Protein AF-A0AAD9IXF4-F1 (afdb_monomer)

InterPro domains:
  IPR012920 Ribosomal RNA methyltransferase, SPB1-like, C-terminal [PF07780] (1-86)

Structure (mmCIF, N/CA/C/O backbone):
data_AF-A0AAD9IXF4-F1
#
_entry.id   AF-A0AAD9IXF4-F1
#
loop_
_atom_site.group_PDB
_atom_site.id
_atom_site.type_symbol
_atom_site.label_atom_id
_atom_site.label_alt_id
_atom_site.label_comp_id
_atom_site.label_asym_id
_atom_site.label_entity_id
_atom_site.label_seq_id
_atom_site.pdbx_PDB_ins_code
_atom_site.Cartn_x
_atom_site.Cartn_y
_atom_site.Cartn_z
_atom_site.occupancy
_atom_site.B_iso_or_equiv
_atom_site.auth_seq_id
_atom_site.auth_comp_id
_atom_site.auth_asym_id
_atom_site.auth_atom_id
_atom_site.pdbx_PDB_model_num
ATOM 1 N N . MET A 1 1 ? -19.574 -6.298 -4.135 1.00 53.53 1 MET A N 1
ATOM 2 C CA . MET A 1 1 ? -19.522 -5.675 -2.788 1.00 53.53 1 MET A CA 1
ATOM 3 C C . MET A 1 1 ? -18.159 -5.048 -2.524 1.00 53.53 1 MET A C 1
ATOM 5 O O . MET A 1 1 ? -17.142 -5.733 -2.618 1.00 53.53 1 MET A O 1
ATOM 9 N N . LYS A 1 2 ? -18.135 -3.749 -2.219 1.00 82.19 2 LYS A N 1
ATOM 10 C CA . LYS A 1 2 ? -16.918 -2.939 -2.098 1.00 82.19 2 LYS A CA 1
ATOM 11 C C . LYS A 1 2 ? -16.106 -3.361 -0.866 1.00 82.19 2 LYS A C 1
ATOM 13 O O . LYS A 1 2 ? -16.607 -3.378 0.255 1.00 82.19 2 LYS A O 1
ATOM 18 N N . LYS A 1 3 ? -14.829 -3.707 -1.067 1.00 81.25 3 LYS A N 1
ATOM 19 C CA . LYS A 1 3 ? -13.908 -4.131 0.009 1.00 81.25 3 LYS A CA 1
ATOM 20 C C . LYS A 1 3 ? -13.772 -3.071 1.107 1.00 81.25 3 LYS A C 1
ATOM 22 O O . LYS A 1 3 ? -13.641 -3.425 2.270 1.00 81.25 3 LYS A O 1
ATOM 27 N N . LEU A 1 4 ? -13.859 -1.796 0.729 1.00 83.88 4 LEU A N 1
ATOM 28 C CA . LEU A 1 4 ? -13.807 -0.658 1.642 1.00 83.88 4 LEU A CA 1
ATOM 29 C C . LEU A 1 4 ? -14.977 -0.661 2.636 1.00 83.88 4 LEU A C 1
ATOM 31 O O . LEU A 1 4 ? -14.753 -0.571 3.836 1.00 83.88 4 LEU A O 1
ATOM 35 N N . GLU A 1 5 ? -16.209 -0.818 2.149 1.00 88.56 5 GLU A N 1
ATOM 36 C CA . GLU A 1 5 ? -17.417 -0.795 2.989 1.00 88.56 5 GLU A CA 1
ATOM 37 C C . GLU A 1 5 ? -17.421 -1.949 4.001 1.00 88.56 5 GLU A C 1
ATOM 39 O O . GLU A 1 5 ? -17.758 -1.754 5.164 1.00 88.56 5 GLU A O 1
ATOM 44 N N . LYS A 1 6 ? -16.954 -3.140 3.598 1.00 88.75 6 LYS A N 1
ATOM 45 C CA . LYS A 1 6 ? -16.812 -4.286 4.513 1.00 88.75 6 LYS A CA 1
ATOM 46 C C . LYS A 1 6 ? -15.772 -4.046 5.609 1.00 88.75 6 LYS A C 1
ATOM 48 O O . LYS A 1 6 ? -15.961 -4.502 6.730 1.00 88.75 6 LYS A O 1
ATOM 53 N N . VAL A 1 7 ? -14.664 -3.379 5.284 1.00 89.44 7 VAL A N 1
ATOM 54 C CA . VAL A 1 7 ? -13.611 -3.068 6.264 1.00 89.44 7 VAL A CA 1
ATOM 55 C C . VAL A 1 7 ? -14.070 -1.976 7.226 1.00 89.44 7 VAL A C 1
ATOM 57 O O . VAL A 1 7 ? -13.785 -2.091 8.411 1.00 89.44 7 VAL A O 1
ATOM 60 N N . ARG A 1 8 ? -14.822 -0.975 6.750 1.00 89.44 8 ARG A N 1
ATOM 61 C CA . ARG A 1 8 ? -15.407 0.077 7.598 1.00 89.44 8 ARG A CA 1
ATOM 62 C C . ARG A 1 8 ? -16.365 -0.496 8.642 1.00 89.44 8 ARG A C 1
ATOM 64 O O . ARG A 1 8 ? -16.102 -0.332 9.824 1.00 89.44 8 ARG A O 1
ATOM 71 N N . LYS A 1 9 ? -17.340 -1.309 8.217 1.00 92.31 9 LYS A N 1
ATOM 72 C CA . LYS A 1 9 ? -18.281 -1.977 9.137 1.00 92.31 9 LYS A CA 1
ATOM 73 C C . LYS A 1 9 ? -17.582 -2.841 10.194 1.00 92.31 9 LYS A C 1
ATOM 75 O O . LYS A 1 9 ? -17.985 -2.882 11.348 1.00 92.31 9 LYS A O 1
ATOM 80 N N . LYS A 1 10 ? -16.503 -3.536 9.813 1.00 89.62 10 LYS A N 1
ATOM 81 C CA . LYS A 1 10 ? -15.706 -4.325 10.767 1.00 89.62 10 LYS A CA 1
ATOM 82 C C . LYS A 1 10 ? -14.871 -3.456 11.705 1.00 89.62 10 LYS A C 1
ATOM 84 O O . LYS A 1 10 ? -14.667 -3.846 12.845 1.00 89.62 10 LYS A O 1
ATOM 89 N N . ALA A 1 11 ? -14.363 -2.318 11.237 1.00 89.75 11 ALA A N 1
ATOM 90 C CA . ALA A 1 11 ? -13.626 -1.384 12.081 1.00 89.75 11 ALA A CA 1
ATOM 91 C C . ALA A 1 11 ? -14.543 -0.738 13.129 1.00 89.75 11 ALA A C 1
ATOM 93 O O . ALA A 1 11 ? -14.141 -0.633 14.280 1.00 89.75 11 ALA A O 1
ATOM 94 N N . GLU A 1 12 ? -15.775 -0.390 12.748 1.00 91.50 12 GLU A N 1
ATOM 95 C CA . GLU A 1 12 ? -16.813 0.114 13.660 1.00 91.50 12 GLU A CA 1
ATOM 96 C C . GLU A 1 12 ? -17.140 -0.918 14.750 1.00 91.50 12 GLU A C 1
ATOM 98 O O . GLU A 1 12 ? -17.109 -0.595 15.931 1.00 91.50 12 GLU A O 1
ATOM 103 N N . SER A 1 13 ? -17.318 -2.189 14.375 1.00 90.75 13 SER A N 1
ATOM 104 C CA . SER A 1 13 ? -17.562 -3.273 15.338 1.00 90.75 13 SER A CA 1
ATOM 105 C C . SER A 1 13 ? -16.407 -3.504 16.327 1.00 90.75 13 SER A C 1
ATOM 107 O O . SER A 1 13 ? -16.669 -3.819 17.482 1.00 90.75 13 SER A O 1
ATOM 109 N N . ILE A 1 14 ? -15.145 -3.343 15.907 1.00 86.75 14 ILE A N 1
ATOM 110 C CA . ILE A 1 14 ? -13.973 -3.458 16.804 1.00 86.75 14 ILE A CA 1
ATOM 111 C C . ILE A 1 14 ? -13.840 -2.231 17.718 1.00 86.75 14 ILE A C 1
ATOM 113 O O . ILE A 1 14 ? -13.264 -2.311 18.802 1.00 86.75 14 ILE A O 1
ATOM 117 N N . ASN A 1 15 ? -14.360 -1.080 17.296 1.00 88.50 15 ASN A N 1
ATOM 118 C CA . ASN A 1 15 ? -14.348 0.110 18.134 1.00 88.50 15 ASN A CA 1
ATOM 119 C C . ASN A 1 15 ? -15.309 -0.033 19.325 1.00 88.50 15 ASN A C 1
ATOM 121 O O . ASN A 1 15 ? -14.943 0.338 20.440 1.00 88.50 15 ASN A O 1
ATOM 125 N N . GLU A 1 16 ? -16.479 -0.632 19.076 1.00 88.69 16 GLU A N 1
ATOM 126 C CA . GLU A 1 16 ? -17.552 -0.851 20.057 1.00 88.69 16 GLU A CA 1
ATOM 127 C C . GLU A 1 16 ? -17.203 -1.893 21.131 1.00 88.69 16 GLU A C 1
ATOM 129 O O . GLU A 1 16 ? -17.706 -1.830 22.247 1.00 88.69 16 GLU A O 1
ATOM 134 N N . SER A 1 17 ? -16.310 -2.847 20.846 1.00 84.81 17 SER A N 1
ATOM 135 C CA . SER A 1 17 ? -15.875 -3.812 21.863 1.00 84.81 17 SER A CA 1
ATOM 136 C C . SER A 1 17 ? -15.124 -3.118 23.010 1.00 84.81 17 SER A C 1
ATOM 138 O O . SER A 1 17 ? -14.041 -2.567 22.802 1.00 84.81 17 SER A O 1
ATOM 140 N N . ALA A 1 18 ? -15.691 -3.151 24.219 1.00 80.31 18 ALA A N 1
ATOM 141 C CA . ALA A 1 18 ? -15.158 -2.488 25.414 1.00 80.31 18 ALA A CA 1
ATOM 142 C C . ALA A 1 18 ? -14.010 -3.258 26.096 1.00 80.31 18 ALA A C 1
ATOM 144 O O . ALA A 1 18 ? -13.191 -2.650 26.777 1.00 80.31 18 ALA A O 1
ATOM 145 N N . ASP A 1 19 ? -13.897 -4.568 25.857 1.00 83.44 19 ASP A N 1
ATOM 146 C CA . ASP A 1 19 ? -12.938 -5.454 26.544 1.00 83.44 19 ASP A CA 1
ATOM 147 C C . ASP A 1 19 ? -11.482 -5.312 26.063 1.00 83.44 19 ASP A C 1
ATOM 149 O O . ASP A 1 19 ? -10.578 -5.981 26.563 1.00 83.44 19 ASP A O 1
ATOM 153 N N . VAL A 1 20 ? -11.239 -4.478 25.049 1.00 85.50 20 VAL A N 1
ATOM 154 C CA . VAL A 1 20 ? -9.958 -4.390 24.339 1.00 85.50 20 VAL A CA 1
ATOM 155 C C . VAL A 1 20 ? -9.328 -3.022 24.564 1.00 85.50 20 VAL A C 1
ATOM 157 O O . VAL A 1 20 ? -9.998 -1.997 24.462 1.00 85.50 20 VAL A O 1
ATOM 160 N N . THR A 1 21 ? -8.018 -2.981 24.796 1.00 90.00 21 THR A N 1
ATOM 161 C CA . THR A 1 21 ? -7.296 -1.708 24.927 1.00 90.00 21 THR A CA 1
ATOM 162 C C . THR A 1 21 ? -7.239 -0.952 23.592 1.00 90.00 21 THR A C 1
ATOM 164 O O . THR A 1 21 ? -7.136 -1.555 22.519 1.00 90.00 21 THR A O 1
ATOM 167 N N . ASP A 1 22 ? -7.226 0.384 23.622 1.00 85.56 22 ASP A N 1
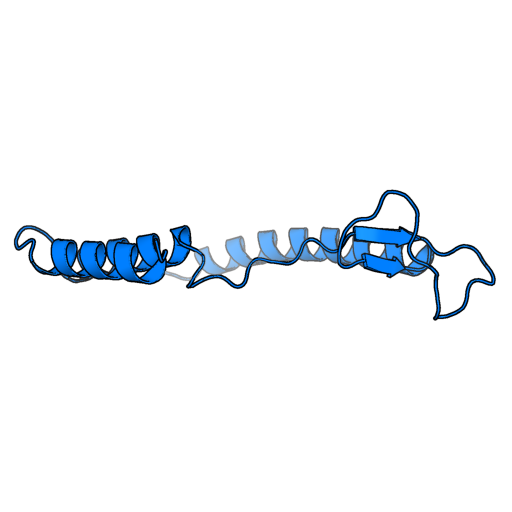ATOM 168 C CA . ASP A 1 22 ? -7.214 1.216 22.403 1.00 85.56 22 ASP A CA 1
ATOM 169 C C . ASP A 1 22 ? -6.027 0.916 21.472 1.00 85.56 22 ASP A C 1
ATOM 171 O O . ASP A 1 22 ? -6.142 0.930 20.240 1.00 85.56 22 ASP A O 1
ATOM 175 N N . GL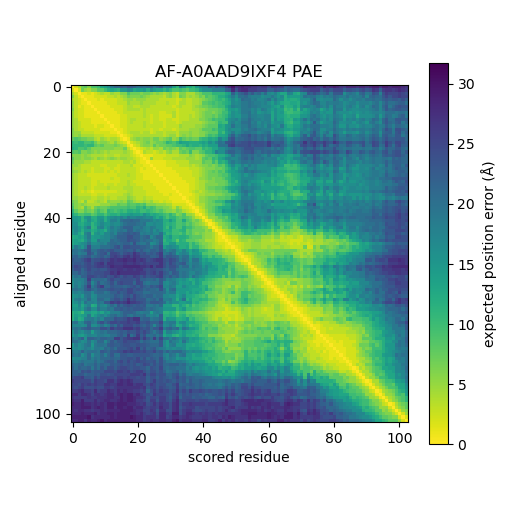Y A 1 23 ? -4.874 0.572 22.053 1.00 88.06 23 GLY A N 1
ATOM 176 C CA . GLY A 1 23 ? -3.687 0.179 21.296 1.00 88.06 23 GLY A CA 1
ATOM 177 C C . GLY A 1 23 ? -3.875 -1.125 20.512 1.00 88.06 23 GLY A C 1
ATOM 178 O O . GLY A 1 23 ? -3.327 -1.285 19.416 1.00 88.06 23 GLY A O 1
ATOM 179 N N . GLU A 1 24 ? -4.652 -2.063 21.043 1.00 88.81 24 GLU A N 1
ATOM 180 C CA . GLU A 1 24 ? -4.979 -3.329 20.387 1.00 88.81 24 GLU A CA 1
ATOM 181 C C . GLU A 1 24 ? -6.081 -3.157 19.344 1.00 88.81 24 GLU A C 1
ATOM 183 O O . GLU A 1 24 ? -5.925 -3.675 18.231 1.00 88.81 24 GLU A O 1
ATOM 188 N N . LYS A 1 25 ? -7.102 -2.332 19.627 1.00 91.00 25 LYS A N 1
ATOM 189 C CA . LYS A 1 25 ? -8.106 -1.909 18.634 1.00 91.00 25 LYS A CA 1
ATOM 190 C C . LYS A 1 25 ? -7.429 -1.324 17.396 1.00 91.00 25 LYS A C 1
ATOM 192 O O . LYS A 1 25 ? -7.686 -1.752 16.267 1.00 91.00 25 LYS A O 1
ATOM 197 N N . TRP A 1 26 ? -6.465 -0.420 17.589 1.00 89.50 26 TRP A N 1
ATOM 198 C CA . TRP A 1 26 ? -5.725 0.183 16.480 1.00 89.50 26 TRP A CA 1
ATOM 199 C C . TRP A 1 26 ? -4.928 -0.842 15.665 1.00 89.50 26 TRP A C 1
ATOM 201 O O . TRP A 1 26 ? -4.948 -0.808 14.430 1.00 89.50 26 TRP A O 1
ATOM 211 N N . LYS A 1 27 ? -4.235 -1.779 16.329 1.00 92.00 27 LYS A N 1
ATOM 212 C CA . LYS A 1 27 ? -3.484 -2.846 15.643 1.00 92.00 27 LYS A CA 1
ATOM 213 C C . LYS A 1 27 ? -4.416 -3.710 14.795 1.00 92.00 27 LYS A C 1
ATOM 215 O O . LYS A 1 27 ? -4.093 -3.987 13.640 1.00 92.00 27 LYS A O 1
ATOM 220 N N . GLN A 1 28 ? -5.575 -4.089 15.330 1.00 90.94 28 GLN A N 1
ATOM 221 C CA . GLN A 1 28 ? -6.563 -4.892 14.611 1.00 90.94 28 GLN A CA 1
ATOM 222 C C . GLN A 1 28 ? -7.127 -4.144 13.396 1.00 90.94 28 GLN A C 1
ATOM 224 O O . GLN A 1 28 ? -7.123 -4.683 12.285 1.00 90.94 28 GLN A O 1
ATOM 229 N N . ILE A 1 29 ? -7.522 -2.877 13.562 1.00 90.75 29 ILE A N 1
ATOM 230 C CA . ILE A 1 29 ? -8.011 -2.026 12.467 1.00 90.75 29 ILE A CA 1
ATOM 231 C C . ILE A 1 29 ? -6.941 -1.893 11.377 1.00 90.75 29 ILE A C 1
ATOM 233 O O . ILE A 1 29 ? -7.201 -2.162 10.199 1.00 90.75 29 ILE A O 1
ATOM 237 N N . LYS A 1 30 ? -5.704 -1.557 11.753 1.00 90.62 30 LYS A N 1
ATOM 238 C CA . LYS A 1 30 ? -4.576 -1.428 10.820 1.00 90.62 30 LYS A CA 1
ATOM 239 C C . LYS A 1 30 ? -4.332 -2.711 10.029 1.00 90.62 30 LYS A C 1
ATOM 241 O O . LYS A 1 30 ? -4.094 -2.666 8.816 1.00 90.62 30 LYS A O 1
ATOM 246 N N . ASP A 1 31 ? -4.413 -3.855 10.693 1.00 90.12 31 ASP A N 1
ATOM 247 C CA . ASP A 1 31 ? -4.229 -5.162 10.078 1.00 90.12 31 ASP A CA 1
ATOM 248 C C . ASP A 1 31 ? -5.347 -5.502 9.088 1.00 90.12 31 ASP A C 1
ATOM 250 O O . ASP A 1 31 ? -5.059 -6.041 8.014 1.00 90.12 31 ASP A O 1
ATOM 254 N N . MET A 1 32 ? -6.597 -5.125 9.379 1.00 89.19 32 MET A N 1
ATOM 255 C CA . MET A 1 32 ? -7.717 -5.266 8.443 1.00 89.19 32 MET A CA 1
ATOM 256 C C . MET A 1 32 ? -7.513 -4.441 7.169 1.00 89.19 32 MET A C 1
ATOM 258 O O . MET A 1 32 ? -7.614 -4.982 6.063 1.00 89.19 32 MET A O 1
ATOM 262 N N . TYR A 1 33 ? -7.148 -3.162 7.297 1.00 89.19 33 TYR A N 1
ATOM 263 C CA . TYR A 1 33 ? -6.870 -2.302 6.141 1.00 89.19 33 TYR A CA 1
ATOM 264 C C . TYR A 1 33 ? -5.667 -2.789 5.320 1.00 89.19 33 TYR A C 1
ATOM 266 O O . TYR A 1 33 ? -5.666 -2.705 4.084 1.00 89.19 33 TYR A O 1
ATOM 274 N N . ARG A 1 34 ? -4.649 -3.350 5.985 1.00 88.06 34 ARG A N 1
ATOM 275 C CA . ARG A 1 34 ? -3.485 -3.960 5.329 1.00 88.06 34 ARG A CA 1
ATOM 276 C C . ARG A 1 34 ? -3.862 -5.224 4.555 1.00 88.06 34 ARG A C 1
ATOM 278 O O . ARG A 1 34 ? -3.453 -5.357 3.403 1.00 88.06 34 ARG A O 1
ATOM 285 N N . LYS A 1 35 ? -4.654 -6.127 5.145 1.00 85.81 35 LYS A N 1
ATOM 286 C CA . LYS A 1 35 ? -5.141 -7.358 4.487 1.00 85.81 35 LYS A CA 1
ATOM 287 C C . LYS A 1 35 ? -6.040 -7.050 3.292 1.00 85.81 35 LYS A C 1
ATOM 289 O O . LYS A 1 35 ? -5.954 -7.718 2.265 1.00 85.81 35 LYS A O 1
ATOM 294 N N . ALA A 1 36 ? -6.857 -6.006 3.393 1.00 84.69 36 ALA A N 1
ATOM 295 C CA . ALA A 1 36 ? -7.711 -5.564 2.299 1.00 84.69 36 ALA A CA 1
ATOM 296 C C . ALA A 1 36 ? -6.936 -4.876 1.152 1.00 84.69 36 ALA A C 1
ATOM 298 O O . ALA A 1 36 ? -7.513 -4.610 0.097 1.00 84.69 36 ALA A O 1
ATOM 299 N N . GLY A 1 37 ? -5.628 -4.633 1.322 1.00 79.88 37 GLY A N 1
ATOM 300 C CA . GLY A 1 37 ? -4.760 -4.036 0.307 1.00 79.88 37 GLY A CA 1
ATOM 301 C C . GLY A 1 37 ? -4.991 -2.541 0.096 1.00 79.88 37 GLY A C 1
ATOM 302 O O . GLY A 1 37 ? -4.559 -2.012 -0.921 1.00 79.88 37 GLY A O 1
ATOM 303 N N . LEU A 1 38 ? -5.675 -1.868 1.030 1.00 78.81 38 LEU A N 1
ATOM 304 C CA . LEU A 1 38 ? -5.873 -0.416 0.989 1.00 78.81 38 LEU A CA 1
ATOM 305 C C . LEU A 1 38 ? -4.659 0.337 1.534 1.00 78.81 38 LEU A C 1
ATOM 307 O O . LEU A 1 38 ? -4.354 1.429 1.072 1.00 78.81 38 LEU A O 1
ATOM 311 N N . LEU A 1 39 ? -3.949 -0.261 2.495 1.00 71.94 39 LEU A N 1
ATOM 312 C CA . LEU A 1 39 ? -2.769 0.355 3.106 1.00 71.94 39 LEU A CA 1
ATOM 313 C C . LEU A 1 39 ? -1.464 0.067 2.348 1.00 71.94 39 LEU A C 1
ATOM 315 O O . LEU A 1 39 ? -0.463 0.751 2.545 1.00 71.94 39 LEU A O 1
ATOM 319 N N . THR A 1 40 ? -1.437 -0.962 1.499 1.00 65.69 40 THR A N 1
ATOM 320 C CA . THR A 1 40 ? -0.236 -1.374 0.768 1.00 65.69 40 THR A CA 1
ATOM 321 C C . THR A 1 40 ? -0.438 -1.183 -0.728 1.00 65.69 40 THR A C 1
ATOM 323 O O . THR A 1 40 ? -1.228 -1.884 -1.357 1.00 65.69 40 THR A O 1
ATOM 326 N N . LYS A 1 41 ? 0.343 -0.279 -1.341 1.00 65.19 41 LYS A N 1
ATOM 327 C CA . LYS A 1 41 ? 0.545 -0.305 -2.797 1.00 65.19 41 LYS A CA 1
ATOM 328 C C . LYS A 1 41 ? 1.113 -1.681 -3.136 1.00 65.19 41 LYS A C 1
ATOM 330 O O . LYS A 1 41 ? 2.261 -1.978 -2.792 1.00 65.19 41 LYS A O 1
ATOM 335 N N . LYS A 1 42 ? 0.297 -2.549 -3.745 1.00 62.91 42 LYS A N 1
ATOM 336 C CA . LYS A 1 42 ? 0.754 -3.851 -4.239 1.00 62.91 42 LYS A CA 1
ATOM 337 C C . LYS A 1 42 ? 1.999 -3.600 -5.083 1.00 62.91 42 LYS A C 1
ATOM 339 O O . LYS A 1 42 ? 1.955 -2.816 -6.027 1.00 62.91 42 LYS A O 1
ATOM 344 N N . LYS A 1 43 ? 3.123 -4.223 -4.719 1.00 63.00 43 LYS A N 1
ATOM 345 C CA . LYS A 1 43 ? 4.323 -4.173 -5.554 1.00 63.00 43 LYS A CA 1
ATOM 346 C C . LYS A 1 43 ? 3.971 -4.850 -6.867 1.00 63.00 43 LYS A C 1
ATOM 348 O O . LYS A 1 43 ? 3.782 -6.061 -6.895 1.00 63.00 43 LYS A O 1
ATOM 353 N N . GLU A 1 44 ? 3.862 -4.064 -7.927 1.00 65.31 44 GLU A N 1
ATOM 354 C CA . GLU A 1 44 ? 3.684 -4.594 -9.270 1.00 65.31 44 GLU A CA 1
ATOM 355 C C . GLU A 1 44 ? 4.850 -5.536 -9.582 1.00 65.31 44 GLU A C 1
ATOM 357 O O . GLU A 1 44 ? 6.025 -5.153 -9.523 1.00 65.31 44 GLU A O 1
ATOM 362 N N . SER A 1 45 ? 4.531 -6.794 -9.872 1.00 66.19 45 SER A N 1
ATOM 363 C CA . SER A 1 45 ? 5.508 -7.782 -10.309 1.00 66.19 45 SER A CA 1
ATOM 364 C C . SER A 1 45 ? 5.954 -7.425 -11.725 1.00 66.19 45 SER A C 1
ATOM 366 O O . SER A 1 45 ? 5.273 -7.744 -12.696 1.00 66.19 45 SER A O 1
ATOM 368 N N . LYS A 1 46 ? 7.088 -6.729 -11.846 1.00 73.06 46 LYS A N 1
ATOM 369 C CA . LYS A 1 46 ? 7.702 -6.410 -13.142 1.00 73.06 46 LYS A CA 1
ATOM 370 C C . LYS A 1 46 ? 8.466 -7.631 -13.649 1.00 73.06 46 LYS A C 1
ATOM 372 O O . LYS A 1 46 ? 9.434 -8.053 -13.013 1.00 73.06 46 LYS A O 1
ATOM 377 N N . ALA A 1 47 ? 8.054 -8.179 -14.788 1.00 78.69 47 ALA A N 1
ATOM 378 C CA . ALA A 1 47 ? 8.822 -9.209 -15.485 1.00 78.69 47 ALA A CA 1
ATOM 379 C C . ALA A 1 47 ? 10.072 -8.585 -16.124 1.00 78.69 47 ALA A C 1
ATOM 381 O O . ALA A 1 47 ? 9.999 -7.502 -16.705 1.00 78.69 47 ALA A O 1
ATOM 38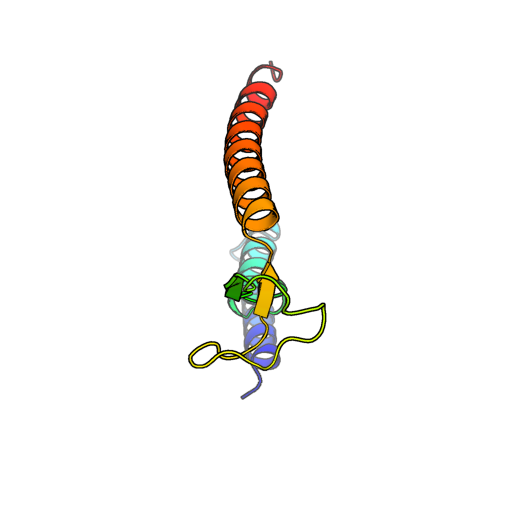2 N N . TYR A 1 48 ? 11.224 -9.247 -16.005 1.00 80.25 48 TYR A N 1
ATOM 383 C CA . TYR A 1 48 ? 12.482 -8.764 -16.576 1.00 80.25 48 TYR A CA 1
ATOM 384 C C . TYR A 1 48 ? 12.814 -9.540 -17.847 1.00 80.25 48 TYR A C 1
ATOM 386 O O . TYR A 1 48 ? 13.048 -10.746 -17.787 1.00 80.25 48 TYR A O 1
ATOM 394 N N . VAL A 1 49 ? 12.871 -8.839 -18.976 1.00 81.56 49 VAL A N 1
ATOM 395 C CA . VAL A 1 49 ? 13.181 -9.418 -20.290 1.00 81.56 49 VAL A CA 1
ATOM 396 C C . VAL A 1 49 ? 14.567 -8.957 -20.704 1.00 81.56 49 VAL A C 1
ATOM 398 O O . VAL A 1 49 ? 14.887 -7.779 -20.561 1.00 81.56 49 VAL A O 1
ATOM 401 N N . VAL A 1 50 ? 15.394 -9.877 -21.196 1.00 82.38 50 VAL A N 1
ATOM 402 C CA . VAL A 1 50 ? 16.734 -9.545 -21.687 1.00 82.38 50 VAL A CA 1
ATOM 403 C C . VAL A 1 50 ? 16.645 -9.136 -23.155 1.00 82.38 50 VAL A C 1
ATOM 405 O O . VAL A 1 50 ? 16.106 -9.895 -23.956 1.00 82.38 50 VAL A O 1
ATOM 408 N N . ALA A 1 51 ? 17.149 -7.954 -23.508 1.00 79.31 51 ALA A N 1
ATOM 409 C CA . ALA A 1 51 ? 17.214 -7.520 -24.905 1.00 79.31 51 ALA A CA 1
ATOM 410 C C . ALA A 1 51 ? 18.303 -8.281 -25.681 1.00 79.31 51 ALA A C 1
ATOM 412 O O . ALA A 1 51 ? 19.375 -8.558 -25.137 1.00 79.31 51 ALA A O 1
ATOM 413 N N . LYS A 1 52 ? 18.046 -8.582 -26.962 1.00 75.81 52 LYS A N 1
ATOM 414 C CA . LYS A 1 52 ? 19.092 -9.018 -27.901 1.00 75.81 52 LYS A CA 1
ATOM 415 C C . LYS A 1 52 ? 19.857 -7.797 -28.425 1.00 75.81 52 LYS A C 1
ATOM 417 O O . LYS A 1 52 ? 19.323 -6.689 -28.476 1.00 75.81 52 LYS A O 1
ATOM 422 N N . LYS A 1 53 ? 21.115 -8.004 -28.819 1.00 70.75 53 LYS A N 1
ATOM 423 C CA . LYS A 1 53 ? 21.982 -6.966 -29.399 1.00 70.75 53 LYS A CA 1
ATOM 424 C C . LYS A 1 53 ? 21.290 -6.324 -30.614 1.00 70.75 53 LYS A C 1
ATOM 426 O O . LYS A 1 53 ? 20.774 -7.043 -31.460 1.00 70.75 53 LYS A O 1
ATOM 431 N N . GLY A 1 54 ? 21.255 -4.991 -30.672 1.00 69.31 54 GLY A N 1
ATOM 432 C CA . GLY A 1 54 ? 20.620 -4.230 -31.762 1.00 69.31 54 GLY A CA 1
ATOM 433 C C . GLY A 1 54 ? 19.126 -3.929 -31.577 1.00 69.31 54 GLY A C 1
ATOM 434 O O . GLY A 1 54 ? 18.579 -3.105 -32.302 1.00 69.31 54 GLY A O 1
ATOM 435 N N . MET A 1 55 ? 18.462 -4.514 -30.574 1.00 66.00 55 MET A N 1
ATOM 436 C CA . MET A 1 55 ? 17.105 -4.116 -30.194 1.00 66.00 55 MET A CA 1
ATOM 437 C C . MET A 1 55 ? 17.200 -2.826 -29.369 1.00 66.00 55 MET A C 1
ATOM 439 O O . MET A 1 55 ? 17.633 -2.857 -28.220 1.00 66.00 55 MET A O 1
ATOM 443 N N . GLY A 1 56 ? 16.883 -1.677 -29.967 1.00 66.56 56 GLY A N 1
ATOM 444 C CA . GLY A 1 56 ? 16.927 -0.376 -29.290 1.00 66.56 56 GLY A CA 1
ATOM 445 C C . GLY A 1 56 ? 15.952 -0.251 -28.102 1.00 66.56 56 GLY A C 1
ATOM 446 O O . GLY A 1 56 ? 15.381 -1.220 -27.609 1.00 66.56 56 GLY A O 1
ATOM 447 N N . LYS A 1 57 ? 15.703 0.981 -27.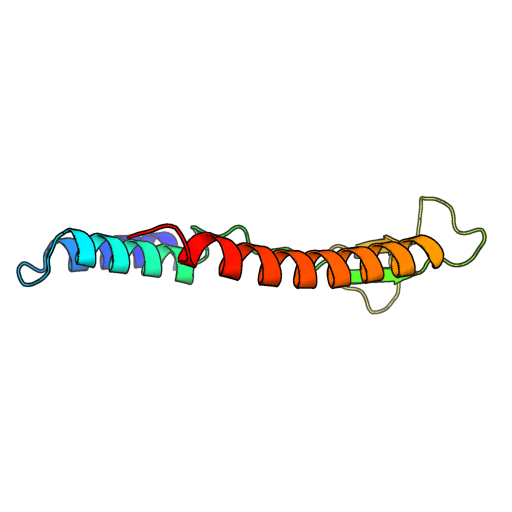634 1.00 63.31 57 LYS A N 1
ATOM 448 C CA . LYS A 1 57 ? 14.823 1.251 -26.470 1.00 63.31 57 LYS A CA 1
ATOM 449 C C . LYS A 1 57 ? 13.351 0.847 -26.684 1.00 63.31 57 LYS A C 1
ATOM 451 O O . LYS A 1 57 ? 12.619 0.692 -25.709 1.00 63.31 57 LYS A O 1
ATOM 456 N N . LYS A 1 58 ? 12.915 0.691 -27.938 1.00 66.75 58 LYS A N 1
ATOM 457 C CA . LYS A 1 58 ? 11.560 0.266 -28.316 1.00 66.75 58 LYS A CA 1
ATOM 458 C C . LYS A 1 58 ? 11.576 -1.234 -28.610 1.00 66.75 58 LYS A C 1
ATOM 460 O O . LYS A 1 58 ? 12.076 -1.655 -29.646 1.00 66.75 58 LYS A O 1
ATOM 465 N N . VAL A 1 59 ? 11.045 -2.028 -27.685 1.00 71.69 59 VAL A N 1
ATOM 466 C CA . VAL A 1 59 ? 10.947 -3.486 -27.818 1.00 71.69 59 VAL A CA 1
ATOM 467 C C . VAL A 1 59 ? 9.477 -3.876 -27.850 1.00 71.69 59 VAL A C 1
ATOM 469 O O . VAL A 1 59 ? 8.713 -3.498 -26.959 1.00 71.69 59 VAL A O 1
ATOM 472 N N . THR A 1 60 ? 9.088 -4.634 -28.874 1.00 79.50 60 THR A N 1
ATOM 473 C CA . THR A 1 60 ? 7.753 -5.234 -28.987 1.00 79.50 60 THR A CA 1
ATOM 474 C C . THR A 1 60 ? 7.483 -6.145 -27.791 1.00 79.50 60 THR A C 1
ATOM 476 O O . THR A 1 60 ? 8.404 -6.760 -27.250 1.00 79.50 60 THR A O 1
ATOM 479 N N . ARG A 1 61 ? 6.221 -6.238 -27.350 1.00 81.19 61 ARG A N 1
ATOM 480 C CA . ARG A 1 61 ? 5.851 -7.084 -26.209 1.00 81.19 61 ARG A CA 1
ATOM 481 C C . ARG A 1 61 ? 6.274 -8.543 -26.478 1.00 81.19 61 ARG A C 1
ATOM 483 O O . ARG A 1 61 ? 5.810 -9.123 -27.456 1.00 81.19 61 ARG A O 1
ATOM 490 N N . PRO A 1 62 ? 7.118 -9.142 -25.621 1.00 81.50 62 PRO A N 1
ATOM 491 C CA . PRO A 1 62 ? 7.569 -10.515 -25.803 1.00 81.50 62 PRO A CA 1
ATOM 492 C C . PRO A 1 62 ? 6.449 -11.516 -25.507 1.00 81.50 62 PRO A C 1
ATOM 494 O O . PRO A 1 62 ? 5.643 -11.316 -24.590 1.00 81.50 62 PRO A O 1
ATOM 497 N N . SER A 1 63 ? 6.423 -12.614 -26.264 1.00 79.88 63 SER A 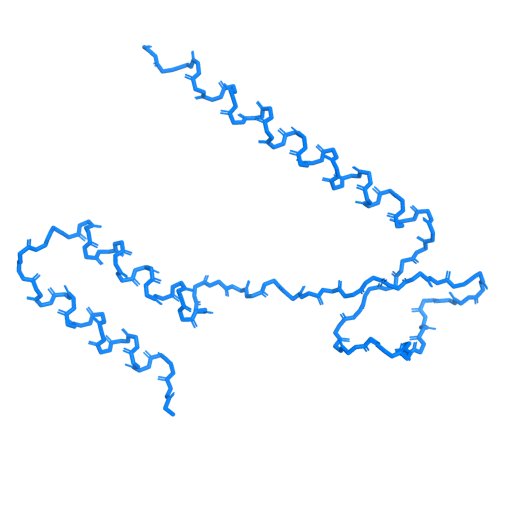N 1
ATOM 498 C CA . SER A 1 63 ? 5.476 -13.715 -26.077 1.00 79.88 63 SER A CA 1
ATOM 499 C C . SER A 1 63 ? 5.625 -14.324 -24.679 1.00 79.88 63 SER A C 1
ATOM 501 O O . SER A 1 63 ? 6.735 -14.607 -24.230 1.00 79.88 63 SER A O 1
ATOM 503 N N . GLY A 1 64 ? 4.509 -14.505 -23.971 1.00 80.12 64 GLY A N 1
ATOM 504 C CA . GLY A 1 64 ? 4.486 -15.103 -22.630 1.00 80.12 64 GLY A CA 1
ATOM 505 C C . GLY A 1 64 ? 4.663 -14.125 -21.461 1.00 80.12 64 GLY A C 1
ATOM 506 O O . GLY A 1 64 ? 4.528 -14.536 -20.311 1.00 80.12 64 GLY A O 1
ATOM 507 N N . VAL A 1 65 ? 4.899 -12.827 -21.709 1.00 79.56 65 VAL A N 1
ATOM 508 C CA . VAL A 1 65 ? 4.943 -11.8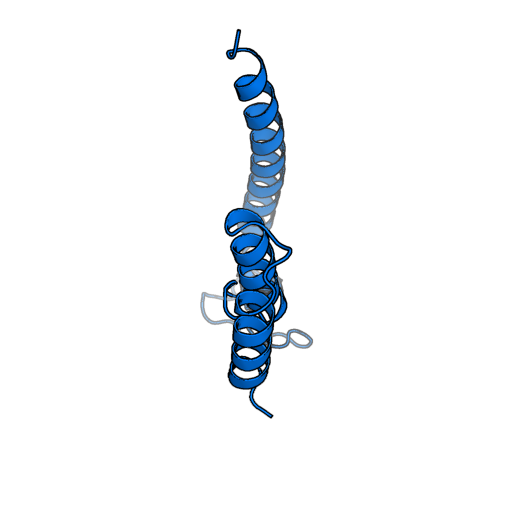13 -20.640 1.00 79.56 65 VAL A CA 1
ATOM 509 C C . VAL A 1 65 ? 3.653 -10.997 -20.616 1.00 79.56 65 VAL A C 1
ATOM 511 O O . VAL A 1 65 ? 3.412 -10.140 -21.467 1.00 79.56 65 VAL A O 1
ATOM 514 N N . LYS A 1 66 ? 2.822 -11.245 -19.598 1.00 75.25 66 LYS A N 1
ATOM 515 C CA . LYS A 1 66 ? 1.587 -10.492 -19.349 1.00 75.25 66 LYS A CA 1
ATOM 516 C C . LYS A 1 66 ? 1.852 -9.331 -18.383 1.00 75.25 66 LYS A C 1
ATOM 518 O O . LYS A 1 66 ? 2.494 -9.509 -17.352 1.00 75.25 66 LYS A O 1
ATOM 523 N N . GLY A 1 67 ? 1.319 -8.150 -18.694 1.00 79.00 67 GLY A N 1
ATOM 524 C CA . GLY A 1 67 ? 1.420 -6.960 -17.841 1.00 79.00 67 GLY A CA 1
ATOM 525 C C . GLY A 1 67 ? 2.699 -6.137 -18.046 1.00 79.00 67 GLY A C 1
ATOM 526 O O . GLY A 1 67 ? 3.293 -6.137 -19.125 1.00 79.00 67 GLY A O 1
ATOM 527 N N . HIS A 1 68 ? 3.088 -5.378 -17.021 1.00 81.94 68 HIS A N 1
ATOM 528 C CA . HIS A 1 68 ? 4.245 -4.485 -17.072 1.00 81.94 68 HIS A CA 1
ATOM 529 C C . HIS A 1 68 ? 5.558 -5.276 -17.076 1.00 81.94 68 HIS A C 1
ATOM 531 O O . HIS A 1 68 ? 5.820 -6.087 -16.184 1.00 81.94 68 HIS A O 1
ATOM 537 N N . PHE A 1 69 ? 6.422 -4.988 -18.047 1.00 83.38 69 PHE A N 1
ATOM 538 C CA . PHE A 1 69 ? 7.747 -5.589 -18.143 1.00 83.38 69 PHE A CA 1
ATOM 539 C C . PHE A 1 69 ? 8.833 -4.519 -18.209 1.00 83.38 69 PHE A C 1
ATOM 541 O O . PHE A 1 69 ? 8.617 -3.412 -18.697 1.00 83.38 69 PHE A O 1
ATOM 548 N N . LYS A 1 70 ? 10.010 -4.855 -17.681 1.00 82.75 70 LYS A N 1
ATOM 549 C CA . LYS A 1 70 ? 11.219 -4.044 -17.787 1.00 82.75 70 LYS A CA 1
ATOM 550 C C . LYS A 1 70 ? 12.197 -4.771 -18.696 1.00 82.75 70 LYS A C 1
ATOM 552 O O . LYS A 1 70 ? 12.616 -5.888 -18.392 1.00 82.75 70 LYS A O 1
ATOM 557 N N . VAL A 1 71 ? 12.573 -4.120 -19.787 1.00 82.94 71 VAL A N 1
ATOM 558 C CA . VAL A 1 71 ? 13.658 -4.584 -20.651 1.00 82.94 71 VAL A CA 1
ATOM 559 C C . VAL A 1 71 ? 14.987 -4.257 -19.981 1.00 82.94 71 VAL A C 1
ATOM 561 O O . VAL A 1 71 ? 15.168 -3.168 -19.433 1.00 82.94 71 VAL A O 1
ATOM 564 N N . VAL A 1 72 ? 15.898 -5.221 -19.972 1.00 83.25 72 VAL A N 1
ATOM 565 C CA . VAL A 1 72 ? 17.207 -5.119 -19.333 1.00 83.25 72 VAL A CA 1
ATOM 566 C C . VAL A 1 72 ? 18.272 -5.659 -20.290 1.00 83.25 72 VAL A C 1
ATOM 568 O O . VAL A 1 72 ? 18.062 -6.678 -20.937 1.00 83.25 72 VAL A O 1
ATOM 571 N N . ASP A 1 73 ? 19.426 -5.003 -20.377 1.00 82.62 73 ASP A N 1
ATOM 572 C CA . ASP A 1 73 ? 20.618 -5.552 -21.044 1.00 82.62 73 ASP A CA 1
ATOM 573 C C . ASP A 1 73 ? 21.227 -6.705 -20.202 1.00 82.62 73 ASP A C 1
ATOM 575 O O . ASP A 1 73 ? 21.122 -6.672 -18.970 1.00 82.62 73 ASP A O 1
ATOM 579 N N . PRO A 1 74 ? 21.877 -7.725 -20.796 1.00 77.88 74 PRO A N 1
ATOM 580 C CA . PRO A 1 74 ? 22.656 -8.727 -20.061 1.00 77.88 74 PRO A CA 1
ATOM 581 C C . PRO A 1 74 ? 23.539 -8.194 -18.913 1.00 77.88 74 PRO A C 1
ATOM 583 O O . PRO A 1 74 ? 23.507 -8.770 -17.819 1.00 77.88 74 PRO A O 1
ATOM 586 N N . ARG A 1 75 ? 24.294 -7.100 -19.114 1.00 79.81 75 ARG A N 1
ATOM 587 C CA . ARG A 1 75 ? 25.114 -6.453 -18.066 1.00 79.81 75 ARG A CA 1
ATOM 588 C C . ARG A 1 75 ? 24.230 -5.897 -16.959 1.00 79.81 75 ARG A C 1
ATOM 590 O O . ARG A 1 75 ? 24.349 -6.295 -15.805 1.00 79.81 75 ARG A O 1
ATOM 597 N N . MET A 1 76 ? 23.223 -5.114 -17.333 1.00 79.44 76 MET A N 1
ATOM 598 C CA . MET A 1 76 ? 22.290 -4.507 -16.387 1.00 79.44 76 MET A CA 1
ATOM 599 C C . MET A 1 76 ? 21.491 -5.561 -15.587 1.00 79.44 76 MET A C 1
ATOM 601 O O . MET A 1 76 ? 21.135 -5.325 -14.431 1.00 79.44 76 MET A O 1
ATOM 605 N N . LYS A 1 77 ? 21.214 -6.749 -16.145 1.00 80.69 77 LYS A N 1
ATOM 606 C CA . LYS A 1 77 ? 20.587 -7.863 -15.409 1.00 80.69 77 LYS A CA 1
ATOM 607 C C . LYS A 1 77 ? 21.543 -8.418 -14.356 1.00 80.69 77 LYS A C 1
ATOM 609 O O . LYS A 1 77 ? 21.111 -8.645 -13.224 1.00 80.69 77 LYS A O 1
ATOM 614 N N . LYS A 1 78 ? 22.818 -8.608 -14.711 1.00 79.31 78 LYS A N 1
ATOM 615 C CA . LYS A 1 78 ? 23.867 -9.063 -13.786 1.00 79.31 78 LYS A CA 1
ATOM 616 C C . LYS A 1 78 ? 24.095 -8.049 -12.664 1.00 79.31 78 LYS A C 1
ATOM 618 O O . LYS A 1 78 ? 24.058 -8.440 -11.498 1.00 79.31 78 LYS A O 1
ATOM 623 N N . ASP A 1 79 ? 24.219 -6.767 -12.986 1.00 78.62 79 ASP A N 1
ATOM 624 C CA . ASP A 1 79 ? 24.497 -5.713 -12.003 1.00 78.62 79 ASP A CA 1
ATOM 625 C C . ASP A 1 79 ? 23.327 -5.527 -11.033 1.00 78.62 79 ASP A C 1
ATOM 627 O O . ASP A 1 79 ? 23.508 -5.552 -9.817 1.00 78.62 79 ASP A O 1
ATOM 631 N N . ASN A 1 80 ? 22.090 -5.482 -11.540 1.00 80.44 80 ASN A N 1
ATOM 632 C CA . ASN A 1 80 ? 20.900 -5.422 -10.687 1.00 80.44 80 ASN A CA 1
ATOM 633 C C . ASN A 1 80 ? 20.739 -6.669 -9.806 1.00 80.44 80 ASN A C 1
ATOM 635 O O . ASN A 1 80 ? 20.232 -6.582 -8.685 1.00 80.44 80 ASN A O 1
ATOM 639 N N . MET A 1 81 ? 21.127 -7.845 -10.306 1.00 78.06 81 MET A N 1
ATOM 640 C CA . MET A 1 81 ? 21.107 -9.076 -9.521 1.00 78.06 81 MET A CA 1
ATOM 641 C C . MET A 1 81 ? 22.142 -9.028 -8.390 1.00 78.06 81 MET A C 1
ATOM 643 O O . MET A 1 81 ? 21.805 -9.382 -7.257 1.00 78.06 81 MET A O 1
ATOM 647 N N . ARG A 1 82 ? 23.369 -8.573 -8.675 1.00 80.38 82 ARG A N 1
ATOM 648 C CA . ARG A 1 82 ? 24.440 -8.388 -7.681 1.00 80.38 82 ARG A CA 1
ATOM 649 C C . ARG A 1 82 ? 24.042 -7.359 -6.625 1.00 80.38 82 ARG A C 1
ATOM 651 O O . ARG A 1 82 ? 23.981 -7.708 -5.449 1.00 80.38 82 ARG A O 1
ATOM 658 N N . ALA A 1 83 ? 23.597 -6.175 -7.043 1.00 79.94 83 ALA A N 1
ATOM 659 C CA . ALA A 1 83 ? 23.127 -5.119 -6.147 1.00 79.94 83 ALA A CA 1
ATOM 660 C C . ALA A 1 83 ? 21.973 -5.580 -5.236 1.00 79.94 83 ALA A C 1
ATOM 662 O O . ALA A 1 83 ? 21.945 -5.267 -4.046 1.00 79.94 83 ALA A O 1
ATOM 663 N N . LYS A 1 84 ? 21.028 -6.391 -5.743 1.00 80.31 84 LYS A N 1
ATOM 664 C CA . LYS A 1 84 ? 19.973 -6.996 -4.907 1.00 80.31 84 LYS A CA 1
ATOM 665 C C . LYS A 1 84 ? 20.529 -7.992 -3.886 1.00 80.31 84 LYS A C 1
ATOM 667 O O . LYS A 1 84 ? 20.037 -8.021 -2.757 1.00 80.31 84 LYS A O 1
ATOM 672 N N . LYS A 1 85 ? 21.505 -8.829 -4.259 1.00 77.19 85 LYS A N 1
ATOM 673 C CA . LYS A 1 85 ? 22.158 -9.769 -3.329 1.00 77.19 85 LYS A CA 1
ATOM 674 C C . LYS A 1 85 ? 22.912 -9.012 -2.233 1.00 77.19 85 LYS A C 1
ATOM 676 O O . LYS A 1 85 ? 22.704 -9.299 -1.057 1.00 77.19 85 LYS A O 1
ATOM 681 N N . GLU A 1 86 ? 23.687 -8.001 -2.601 1.00 76.56 86 GLU A N 1
ATOM 682 C CA . GLU A 1 86 ? 24.434 -7.157 -1.663 1.00 76.56 86 GLU A CA 1
ATOM 683 C C . GLU A 1 86 ? 23.513 -6.333 -0.758 1.00 76.56 86 GLU A C 1
ATOM 685 O O . GLU A 1 86 ? 23.705 -6.306 0.455 1.00 76.56 86 GLU A O 1
ATOM 690 N N . GLY A 1 87 ? 22.455 -5.726 -1.303 1.00 72.31 87 GLY A N 1
ATOM 691 C CA . GLY A 1 87 ? 21.457 -4.995 -0.519 1.00 72.31 87 GLY A CA 1
ATOM 692 C C . GLY A 1 87 ? 20.734 -5.885 0.500 1.00 72.31 87 GLY A C 1
ATOM 693 O O . GLY A 1 87 ? 20.513 -5.477 1.641 1.00 72.31 87 GLY A O 1
ATOM 694 N N . ARG A 1 88 ? 20.434 -7.142 0.138 1.00 65.38 88 ARG A N 1
ATOM 695 C CA . ARG A 1 88 ? 19.887 -8.145 1.072 1.00 65.38 88 ARG A CA 1
ATOM 696 C C . ARG A 1 88 ? 20.881 -8.527 2.172 1.00 65.38 88 ARG A C 1
ATOM 698 O O . ARG A 1 88 ? 20.460 -8.750 3.304 1.00 65.38 88 ARG A O 1
ATOM 705 N N . GLN A 1 89 ? 22.176 -8.591 1.867 1.00 61.12 89 GLN A N 1
ATOM 706 C CA . GLN A 1 89 ? 23.220 -8.884 2.855 1.00 61.12 89 GLN A CA 1
ATOM 707 C C . GLN A 1 89 ? 23.477 -7.695 3.796 1.00 61.12 89 GLN A C 1
ATOM 709 O O . GLN A 1 89 ? 23.542 -7.880 5.013 1.00 61.12 89 GLN A O 1
ATOM 714 N N . LYS A 1 90 ? 23.531 -6.464 3.272 1.00 60.28 90 LYS A N 1
ATOM 715 C CA . LYS A 1 90 ? 23.680 -5.234 4.072 1.00 60.28 90 LYS A CA 1
ATOM 716 C C . LYS A 1 90 ? 22.496 -5.025 5.028 1.00 60.28 90 LYS A C 1
ATOM 718 O O . LYS A 1 90 ? 22.707 -4.706 6.196 1.00 60.28 90 LYS A O 1
ATOM 723 N N . GLY A 1 91 ? 21.267 -5.316 4.588 1.00 57.94 91 GLY A N 1
ATOM 724 C CA . GLY A 1 91 ? 20.069 -5.249 5.439 1.00 57.94 91 GLY A CA 1
ATOM 725 C C . GLY A 1 91 ? 20.065 -6.230 6.624 1.00 57.94 91 GLY A C 1
ATOM 726 O O . GLY A 1 91 ? 19.444 -5.945 7.648 1.00 57.94 91 GLY A O 1
ATOM 727 N N . LYS A 1 92 ? 20.785 -7.360 6.528 1.00 58.00 92 LYS A N 1
ATOM 728 C CA . LYS A 1 92 ? 20.980 -8.292 7.654 1.00 58.00 92 LYS A CA 1
ATOM 729 C C . LYS A 1 92 ? 22.014 -7.770 8.661 1.00 58.00 92 LYS A C 1
ATOM 731 O O . LYS A 1 92 ? 21.755 -7.828 9.859 1.00 58.00 92 LYS A O 1
ATOM 736 N N . LYS A 1 93 ? 23.130 -7.187 8.196 1.00 55.78 93 LYS A N 1
ATOM 737 C CA . LYS A 1 93 ? 24.168 -6.604 9.076 1.00 55.78 93 LYS A CA 1
ATOM 738 C C . LYS A 1 93 ? 23.680 -5.371 9.855 1.00 55.78 93 LYS A C 1
ATOM 740 O O . LYS A 1 93 ? 24.054 -5.198 11.011 1.00 55.78 93 LYS A O 1
ATOM 745 N N . GLY A 1 94 ? 22.808 -4.544 9.268 1.00 53.91 94 GLY A N 1
ATOM 746 C CA . GLY A 1 94 ? 22.255 -3.354 9.936 1.00 53.91 94 GLY A CA 1
ATOM 747 C C . GLY A 1 94 ? 21.341 -3.663 11.131 1.00 53.91 94 GLY A C 1
ATOM 748 O O . GLY A 1 94 ? 21.384 -2.960 12.136 1.00 53.91 94 GLY A O 1
ATOM 749 N N . LYS A 1 95 ? 20.568 -4.759 11.078 1.00 54.09 95 LYS A N 1
ATOM 750 C CA . LYS A 1 95 ? 19.678 -5.171 12.184 1.00 54.09 95 LYS A CA 1
ATOM 751 C C . LYS A 1 95 ? 20.423 -5.673 13.422 1.00 54.09 95 LYS A C 1
ATOM 753 O O . LYS A 1 95 ? 19.887 -5.594 14.522 1.00 54.09 95 LYS A O 1
ATOM 758 N N . GLN A 1 96 ? 21.640 -6.185 13.256 1.00 54.91 96 GLN A N 1
ATOM 759 C CA . GLN A 1 96 ? 22.424 -6.750 14.355 1.00 54.91 96 GLN A CA 1
ATOM 760 C C . GLN A 1 96 ? 23.168 -5.667 15.154 1.00 54.91 96 GLN A C 1
ATOM 762 O O . GLN A 1 96 ? 23.358 -5.815 16.358 1.00 54.91 96 GLN A O 1
ATOM 767 N N . ARG A 1 97 ? 23.524 -4.543 14.514 1.00 53.56 97 ARG A N 1
ATOM 768 C CA . ARG A 1 97 ? 24.213 -3.414 15.164 1.00 53.56 97 ARG A CA 1
ATOM 769 C C . ARG A 1 97 ? 23.303 -2.556 16.053 1.00 53.56 97 ARG A C 1
ATOM 771 O O . ARG A 1 97 ? 23.770 -2.054 17.064 1.00 53.56 97 ARG A O 1
ATOM 778 N N . GLY A 1 98 ? 22.006 -2.453 15.750 1.00 52.66 98 GLY A N 1
ATOM 779 C CA . GLY A 1 98 ? 21.054 -1.656 16.546 1.00 52.66 98 GLY A CA 1
ATOM 780 C C . GLY A 1 98 ? 20.617 -2.278 17.881 1.00 52.66 98 GLY A C 1
ATOM 781 O O . GLY A 1 98 ? 19.883 -1.647 18.631 1.00 52.66 98 GLY A O 1
ATOM 782 N N . ARG A 1 99 ? 21.035 -3.516 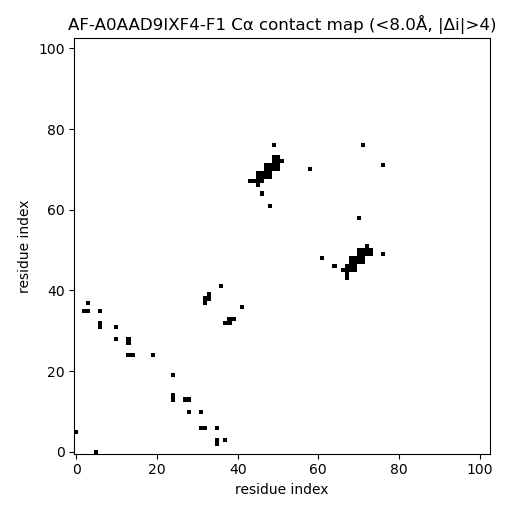18.184 1.00 57.50 99 ARG A N 1
ATOM 783 C CA . ARG A 1 99 ? 20.607 -4.259 19.385 1.00 57.50 99 ARG A CA 1
ATOM 784 C C . ARG A 1 99 ? 21.636 -4.247 20.525 1.00 57.50 99 ARG A C 1
ATOM 786 O O . ARG A 1 99 ? 21.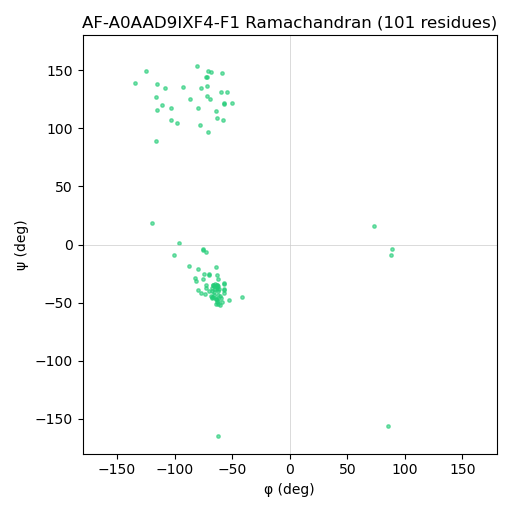309 -4.684 21.617 1.00 57.50 99 ARG A O 1
ATOM 793 N N . LYS A 1 100 ? 22.858 -3.753 20.278 1.00 54.62 100 LYS A N 1
ATOM 794 C CA . LYS A 1 100 ? 23.975 -3.735 21.245 1.00 54.62 100 LYS A CA 1
ATOM 795 C C . LYS A 1 100 ? 24.140 -2.418 22.027 1.00 54.62 100 LYS A C 1
ATOM 797 O O . LYS A 1 100 ? 25.060 -2.329 22.824 1.00 54.62 100 LYS A O 1
ATOM 802 N N . GLY A 1 101 ? 23.279 -1.421 21.808 1.00 53.44 101 GLY A N 1
ATOM 803 C CA . GLY A 1 101 ? 23.417 -0.074 22.388 1.00 53.44 101 GLY A CA 1
ATOM 804 C C . GLY A 1 101 ? 22.266 0.381 23.289 1.00 53.44 101 GLY A C 1
ATOM 805 O O . GLY A 1 101 ? 22.099 1.576 23.476 1.00 53.44 101 GLY A O 1
ATOM 806 N N . LYS A 1 102 ? 21.436 -0.537 23.796 1.00 52.03 102 LYS A N 1
ATOM 807 C CA . LYS A 1 102 ? 20.463 -0.227 24.853 1.00 52.03 102 LYS A CA 1
ATOM 808 C C . LYS A 1 102 ? 20.830 -1.026 26.097 1.00 52.03 102 LYS A C 1
ATOM 810 O O . LYS A 1 102 ? 20.393 -2.166 26.242 1.00 52.03 102 LYS A O 1
ATOM 815 N N . LYS A 1 103 ? 21.673 -0.437 26.932 1.00 42.19 103 LYS A N 1
ATOM 816 C CA . LYS A 1 103 ? 21.800 -0.740 28.351 1.00 42.19 103 LYS A CA 1
ATOM 817 C C . LYS A 1 103 ? 21.972 0.586 29.067 1.00 42.19 103 LYS A C 1
ATOM 819 O O . LYS A 1 103 ? 22.672 1.437 28.476 1.00 42.19 103 LYS A O 1
#

Mean predicted aligned error: 14.21 Å

Solvent-accessible surface area (backbone atoms only — not comparable to full-atom values): 6552 Å² total; per-residue (Å²): 133,63,70,62,61,58,50,50,57,51,42,54,56,51,65,69,47,79,94,56,56,71,73,55,43,50,52,52,43,53,50,52,41,44,74,72,47,76,72,43,85,76,79,77,78,63,47,79,43,72,55,60,92,89,61,60,98,76,71,80,87,58,90,92,66,82,79,61,66,46,80,33,46,69,67,57,49,52,52,54,51,49,52,50,52,50,53,57,51,52,60,54,58,55,64,62,64,74,66,79,76,80,128

Nearest PDB structures (foldseek):
  8i9z-assembly1_CS  TM=3.783E-01  e=4.298E-02  Thermochaetoides thermophila DSM 1495
  8v87-assembly1_w  TM=3.646E-01  e=5.298E-02  Saccharomyces cerevisiae BY4741

Foldseek 3Di:
DDLVVVLVVVLVVLVPDPVDDPVVSVVVSVVSCVVSCVVPPPPPPAAEAEDDPPPPPDDDDDPPDPDHYDYAHPVRVVVVVVVVVVVVVVVVVVVVVVPPPDD

Sequence (103 aa):
MKKLEKVRKKAESINESADVTDGEKWKQIKDMYRKAGLLTKKKESKAYVVAKKGMGKKVTRPSGVKGHFKVVDPRMKKDNMRAKKEGRQKGKKGKQRGRKGKK

Organism: Ridgeia piscesae (NCBI:txid27915)

pLDDT: mean 76.69, std 12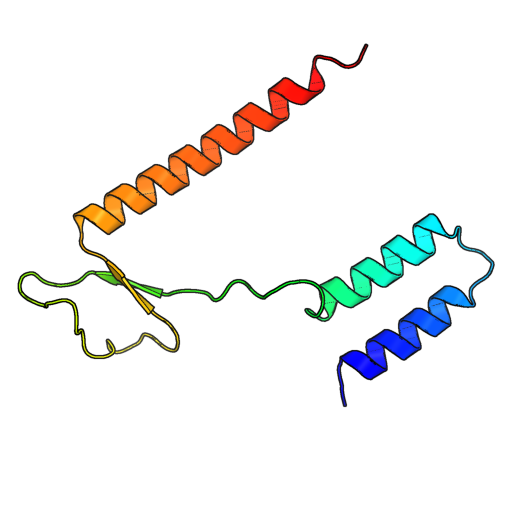.05, range [42.19, 92.31]

Radius of gyration: 22.56 Å; Cα contacts (8 Å, |Δi|>4): 50; chains: 1; bounding box: 45×16×60 Å

Secondary structure (DSSP, 8-state):
--HHHHHHHHHHHHHH-TTS-HHHHHHHHHHHHHHTTSSS-----PEEEEPPTT--S--PPPTT--S-EEEE-HHHHHHHHHHHHHHHHHHHHHHHHTTSS--